Protein AF-A0A9D6SH63-F1 (afdb_monomer)

Nearest PDB structures (foldseek):
  3fyp-assembly1_D  TM=4.207E-01  e=1.091E-01  Neisseria meningitidis serogroup B
  3stc-assembly1_D  TM=4.083E-01  e=8.819E-02  Neisseria meningitidis MC58
  3ste-assembly1_D  TM=4.078E-01  e=1.170E-01  Neisseria meningitidis MC58
  4jth-assembly1_D  TM=4.375E-01  e=2.549E-01  Neisseria meningitidis MC58
  3sz8-assembly1_B  TM=4.021E-01  e=2.937E-01  Burkholderia pseudomallei 1710b

Sequence (59 aa):
MASKTILVLATLDTKGREAEFPARQIEECGHSPLLVDSEVVAALAVYGGISR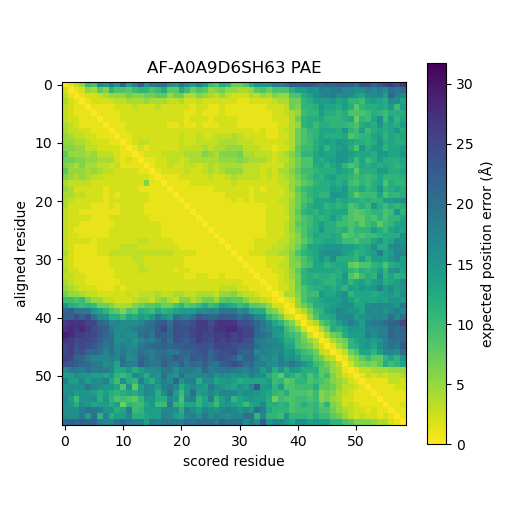EQVALAG

Solvent-accessible surface area (backbone atoms only — not comparable to full-atom values): 3705 Å² total; per-residue (Å²): 131,83,69,47,81,44,80,45,80,39,42,36,87,86,32,44,75,67,52,49,54,59,38,49,53,33,43,77,70,59,30,42,55,41,51,33,55,63,66,89,70,94,77,89,70,89,75,99,46,63,49,60,68,59,50,67,72,69,110

pLDDT: mean 79.17, std 17.08, range [42.62, 98.0]

Foldseek 3Di:
DDAEEDEDEDQCVVCVVVSVVVQVVCVVVVYHYAYEHPDPDDDDDDDPHDYPVNVVVVD

Secondary structure (DSSP, 8-state):
----EEEEEE-HHHHHHHHHHHHHHHHHTT-EEEEEE--SSS----SSSB-HHHHHHH-

Radius of gyration: 11.94 Å; Cα contacts (8 Å, |Δi|>4): 77; chains: 1; bounding box: 24×25×31 Å

Mean predicted aligned error: 8.78 Å

Structure (mmCIF, N/CA/C/O backbone):
data_AF-A0A9D6SH63-F1
#
_entry.id   AF-A0A9D6SH63-F1
#
loop_
_atom_site.group_PDB
_atom_site.id
_atom_site.type_symbol
_atom_site.label_atom_id
_atom_site.label_alt_id
_atom_site.label_comp_id
_atom_site.label_asym_id
_atom_site.label_entity_id
_atom_site.label_seq_id
_atom_site.pdbx_PDB_ins_code
_atom_site.Cartn_x
_atom_site.Cartn_y
_atom_site.Cartn_z
_atom_site.occupancy
_atom_site.B_iso_or_equiv
_atom_site.auth_seq_id
_atom_site.auth_comp_id
_atom_site.auth_asym_id
_atom_site.auth_atom_id
_atom_site.pdbx_PDB_model_num
ATOM 1 N N . MET A 1 1 ? -13.404 4.593 16.459 1.00 67.44 1 MET A N 1
ATOM 2 C CA . MET A 1 1 ? -13.929 3.806 15.316 1.00 67.44 1 MET A CA 1
ATOM 3 C C . MET A 1 1 ? -13.372 2.393 15.424 1.00 67.44 1 MET A C 1
ATOM 5 O O . MET A 1 1 ? -12.315 2.241 16.021 1.00 67.44 1 MET A O 1
ATOM 9 N N . ALA A 1 2 ? -14.063 1.369 14.916 1.00 88.44 2 ALA A N 1
ATOM 10 C CA . ALA A 1 2 ? -13.491 0.021 14.858 1.00 88.44 2 ALA A CA 1
ATOM 11 C C . ALA A 1 2 ? -12.304 -0.008 13.878 1.00 88.44 2 ALA A C 1
ATOM 13 O O . ALA A 1 2 ? -12.365 0.656 12.839 1.00 88.44 2 ALA A O 1
ATOM 14 N N . SER A 1 3 ? -11.250 -0.761 14.210 1.00 93.62 3 SER A N 1
ATOM 15 C CA . SER A 1 3 ? -10.113 -0.965 13.307 1.00 93.62 3 SER A CA 1
ATOM 16 C C . SER A 1 3 ? -10.575 -1.646 12.013 1.00 93.62 3 SER A C 1
ATOM 18 O O . SER A 1 3 ? -11.471 -2.494 12.031 1.00 93.62 3 SER A O 1
ATOM 20 N N . LYS A 1 4 ? -9.990 -1.239 10.885 1.00 95.81 4 LYS A N 1
ATOM 21 C CA . LYS A 1 4 ? -10.263 -1.771 9.548 1.00 95.81 4 LYS A CA 1
ATOM 22 C C . LYS A 1 4 ? -8.948 -2.146 8.883 1.00 95.81 4 LYS A C 1
ATOM 24 O O . LYS A 1 4 ? -7.942 -1.472 9.091 1.00 95.81 4 LYS A O 1
ATOM 29 N N . THR A 1 5 ? -8.993 -3.161 8.030 1.00 96.12 5 THR A N 1
ATOM 30 C CA . THR A 1 5 ? -7.921 -3.431 7.071 1.00 96.12 5 THR A CA 1
ATOM 31 C C . THR A 1 5 ? -8.150 -2.590 5.819 1.00 96.12 5 THR A C 1
ATOM 33 O O . THR A 1 5 ? -9.253 -2.596 5.272 1.00 96.12 5 THR A O 1
ATOM 36 N N . ILE A 1 6 ? -7.131 -1.854 5.380 1.00 94.69 6 ILE A N 1
ATOM 37 C CA . ILE A 1 6 ? -7.188 -0.961 4.219 1.00 94.69 6 ILE A CA 1
ATOM 38 C C . ILE A 1 6 ? -6.130 -1.401 3.210 1.00 94.69 6 ILE A C 1
ATOM 40 O O . ILE A 1 6 ? -4.941 -1.414 3.514 1.00 94.69 6 ILE A O 1
ATOM 44 N N . LEU A 1 7 ? -6.576 -1.760 2.008 1.00 91.25 7 LEU A N 1
ATOM 45 C CA . LEU A 1 7 ? -5.708 -2.183 0.916 1.00 91.25 7 LEU A CA 1
ATOM 46 C C . LEU A 1 7 ? -4.996 -0.975 0.290 1.00 91.25 7 LEU A C 1
ATOM 48 O O . LEU A 1 7 ? -5.647 -0.015 -0.122 1.00 91.25 7 LEU A O 1
ATOM 52 N N . VAL A 1 8 ? -3.675 -1.061 0.169 1.00 91.12 8 VAL A N 1
ATOM 53 C CA . VAL A 1 8 ? -2.836 -0.131 -0.589 1.00 91.12 8 VAL A CA 1
ATOM 54 C C . VAL A 1 8 ? -2.285 -0.886 -1.795 1.00 91.12 8 VAL A C 1
ATOM 56 O O . VAL A 1 8 ? -1.437 -1.763 -1.651 1.00 91.12 8 VAL A O 1
ATOM 59 N N . LEU A 1 9 ? -2.803 -0.552 -2.978 1.00 88.75 9 LEU A N 1
ATOM 60 C CA . LEU A 1 9 ? -2.347 -1.090 -4.260 1.00 88.75 9 LEU A CA 1
ATOM 61 C C . LEU A 1 9 ? -1.275 -0.174 -4.845 1.00 88.75 9 LEU A C 1
ATOM 63 O O . LEU A 1 9 ? -1.534 1.011 -5.065 1.00 88.75 9 LEU A O 1
ATOM 67 N N . ALA A 1 10 ? -0.095 -0.722 -5.116 1.00 86.69 10 ALA A N 1
ATOM 68 C CA . ALA A 1 10 ? 1.005 0.005 -5.738 1.00 86.69 10 ALA A CA 1
ATOM 69 C C . ALA A 1 10 ? 1.903 -0.948 -6.537 1.00 86.69 10 ALA A C 1
ATOM 71 O O . ALA A 1 10 ? 1.982 -2.126 -6.220 1.00 86.69 10 ALA A O 1
ATOM 72 N N . THR A 1 11 ? 2.601 -0.433 -7.548 1.00 86.75 11 THR A N 1
ATOM 73 C CA . THR A 1 11 ? 3.673 -1.150 -8.256 1.00 86.75 11 THR A CA 1
ATOM 74 C C . THR A 1 11 ? 4.953 -1.035 -7.427 1.00 86.75 11 THR A C 1
ATOM 76 O O . THR A 1 11 ? 5.599 0.017 -7.433 1.00 86.75 11 THR A O 1
ATOM 79 N N . LEU A 1 12 ? 5.244 -2.031 -6.583 1.00 82.75 12 LEU A N 1
ATOM 80 C CA . LEU A 1 12 ? 6.229 -1.861 -5.505 1.00 82.75 12 LEU A CA 1
ATOM 81 C C . LEU A 1 12 ? 7.679 -1.746 -6.014 1.00 82.75 12 LEU A C 1
ATOM 83 O O . LEU A 1 12 ? 8.476 -1.080 -5.348 1.00 82.75 12 LEU A O 1
ATOM 87 N N . ASP A 1 13 ? 7.994 -2.260 -7.206 1.00 80.56 13 ASP A N 1
ATOM 88 C CA . ASP A 1 13 ? 9.258 -2.082 -7.943 1.00 80.56 13 ASP A CA 1
ATOM 89 C C . ASP A 1 13 ? 9.694 -0.621 -8.047 1.00 80.56 13 ASP A C 1
ATOM 91 O O . ASP A 1 13 ? 10.873 -0.287 -7.922 1.00 80.56 13 ASP A O 1
ATOM 95 N N . THR A 1 14 ? 8.728 0.259 -8.288 1.00 82.88 14 THR A N 1
ATOM 96 C CA . THR A 1 14 ? 8.940 1.672 -8.608 1.00 82.88 14 THR A CA 1
ATOM 97 C C . THR A 1 14 ? 8.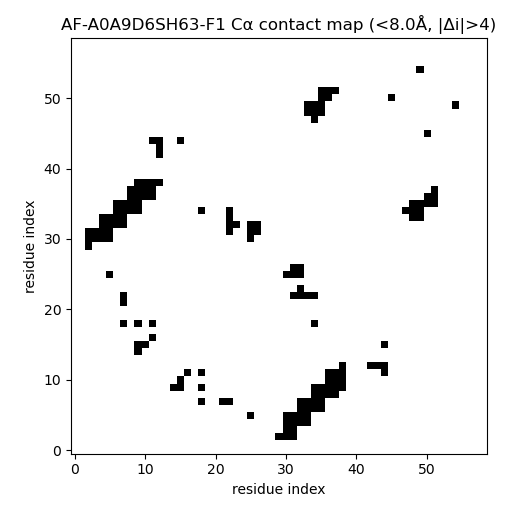310 2.605 -7.585 1.00 82.88 14 THR A C 1
ATOM 99 O O . THR A 1 14 ? 8.657 3.787 -7.558 1.00 82.88 14 THR A O 1
ATOM 102 N N . LYS A 1 15 ? 7.385 2.098 -6.757 1.00 85.75 15 LYS A N 1
ATOM 103 C CA . LYS A 1 15 ? 6.588 2.871 -5.792 1.00 85.75 15 LYS A CA 1
ATOM 104 C C . LYS A 1 15 ? 6.615 2.327 -4.371 1.00 85.75 15 LYS A C 1
ATOM 106 O O . LYS A 1 15 ? 5.811 2.766 -3.554 1.00 85.75 15 LYS A O 1
ATOM 111 N N . GLY A 1 16 ? 7.541 1.425 -4.039 1.00 83.38 16 GLY A N 1
ATOM 112 C CA . GLY A 1 16 ? 7.666 0.875 -2.686 1.00 83.38 16 GLY A CA 1
ATOM 113 C C . GLY A 1 16 ? 7.791 1.956 -1.607 1.00 83.38 16 GLY A C 1
ATOM 114 O O . GLY A 1 16 ? 7.018 1.968 -0.652 1.00 83.38 16 GLY A O 1
ATOM 115 N N . ARG A 1 17 ? 8.686 2.935 -1.800 1.00 88.25 17 ARG A N 1
ATOM 116 C CA . ARG A 1 17 ? 8.876 4.040 -0.843 1.00 88.25 17 ARG A CA 1
ATOM 117 C C . ARG A 1 17 ? 7.649 4.950 -0.756 1.00 88.25 17 ARG A C 1
ATOM 119 O O . ARG A 1 17 ? 7.285 5.391 0.329 1.00 88.25 17 ARG A O 1
ATOM 126 N N . GLU A 1 18 ? 7.002 5.257 -1.876 1.00 92.38 18 GLU A N 1
ATOM 127 C CA . GLU A 1 18 ? 5.772 6.048 -1.865 1.00 92.38 18 GLU A CA 1
ATOM 128 C C . GLU A 1 18 ? 4.607 5.298 -1.216 1.00 92.38 18 GLU A C 1
ATOM 130 O O . GLU A 1 18 ? 3.761 5.949 -0.613 1.00 92.38 18 GLU A O 1
ATOM 135 N N . ALA A 1 19 ? 4.574 3.964 -1.293 1.00 92.19 19 ALA A N 1
ATOM 136 C CA . ALA A 1 19 ? 3.554 3.120 -0.674 1.00 92.19 19 ALA A CA 1
ATOM 137 C C . ALA A 1 19 ? 3.707 3.005 0.857 1.00 92.19 19 ALA A C 1
ATOM 139 O O . ALA A 1 19 ? 2.715 2.797 1.559 1.00 92.19 19 ALA A O 1
ATOM 140 N N . GLU A 1 20 ? 4.907 3.234 1.401 1.00 92.31 20 GLU A N 1
ATOM 141 C CA . GLU A 1 20 ? 5.134 3.329 2.853 1.00 92.31 20 GLU A CA 1
ATOM 142 C C . GLU A 1 20 ? 4.406 4.526 3.478 1.00 92.31 20 GLU A C 1
ATOM 144 O O . GLU A 1 20 ? 3.904 4.435 4.599 1.00 92.31 20 GLU A O 1
ATOM 149 N N . PHE A 1 21 ? 4.311 5.649 2.760 1.00 95.75 21 PHE A N 1
ATOM 150 C CA . PHE A 1 21 ? 3.633 6.844 3.262 1.00 95.75 21 PHE A CA 1
ATOM 151 C C . PHE A 1 21 ? 2.148 6.598 3.600 1.00 95.75 21 PHE A C 1
ATOM 153 O O . PHE A 1 21 ? 1.776 6.801 4.758 1.00 95.75 21 PHE A O 1
ATOM 160 N N . PRO A 1 22 ? 1.281 6.138 2.671 1.00 94.94 22 PRO A N 1
ATOM 161 C CA . PRO A 1 22 ? -0.109 5.847 2.990 1.00 94.94 22 PRO A CA 1
ATOM 162 C C . PRO A 1 22 ? -0.239 4.705 4.001 1.00 94.94 22 PRO A C 1
ATOM 164 O O . PRO A 1 22 ? -1.124 4.780 4.848 1.00 94.94 22 PRO A O 1
ATOM 167 N N . ALA A 1 23 ? 0.644 3.697 3.984 1.00 94.50 23 ALA A N 1
ATOM 168 C CA . ALA A 1 23 ? 0.636 2.634 4.991 1.00 94.50 23 ALA A CA 1
ATOM 169 C C . ALA A 1 23 ? 0.820 3.197 6.410 1.00 94.50 23 ALA A C 1
ATOM 171 O O . ALA A 1 23 ? 0.012 2.923 7.297 1.00 94.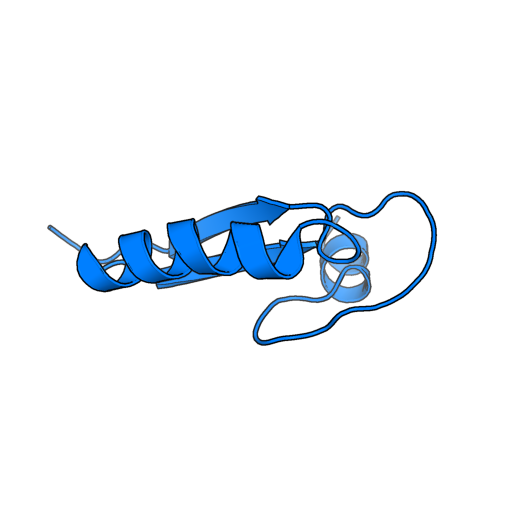50 23 ALA A O 1
ATOM 172 N N . ARG A 1 24 ? 1.803 4.083 6.599 1.00 97.12 24 ARG A N 1
ATOM 173 C CA . ARG A 1 24 ? 2.028 4.768 7.874 1.00 97.12 24 ARG A CA 1
ATOM 174 C C . ARG A 1 24 ? 0.857 5.665 8.274 1.00 97.12 24 ARG A C 1
ATOM 176 O O . ARG A 1 24 ? 0.483 5.685 9.439 1.00 97.12 24 ARG A O 1
ATOM 183 N N . GLN A 1 25 ? 0.254 6.388 7.329 1.00 98.00 25 GLN A N 1
ATOM 184 C CA . GLN A 1 25 ? -0.933 7.205 7.619 1.00 98.00 25 GLN A CA 1
ATOM 185 C C . GLN A 1 25 ? -2.122 6.347 8.078 1.00 98.00 25 GLN A C 1
ATOM 187 O O . GLN A 1 25 ? -2.846 6.734 8.993 1.00 98.00 25 GLN A O 1
ATOM 192 N N . ILE A 1 26 ? -2.312 5.169 7.478 1.00 96.56 26 ILE A N 1
ATOM 193 C CA . ILE A 1 26 ? -3.345 4.205 7.878 1.00 96.56 26 ILE A CA 1
ATOM 194 C C . ILE A 1 26 ? -3.101 3.727 9.319 1.00 96.56 26 ILE A C 1
ATOM 196 O O . ILE A 1 26 ? -4.040 3.715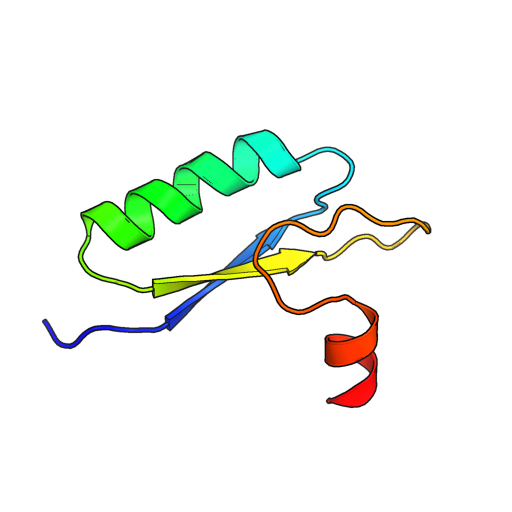 10.118 1.00 96.56 26 ILE A O 1
ATOM 200 N N . GLU A 1 27 ? -1.856 3.406 9.675 1.00 96.56 27 GLU A N 1
ATOM 201 C CA . GLU A 1 27 ? -1.480 3.028 11.046 1.00 96.56 27 GLU A CA 1
ATOM 202 C C . GLU A 1 27 ? -1.686 4.168 12.050 1.00 96.56 27 GLU A C 1
ATOM 204 O O . GLU A 1 27 ? -2.295 3.958 13.100 1.00 96.56 27 GLU A O 1
ATOM 209 N N . GLU A 1 28 ? -1.253 5.389 11.718 1.00 97.50 28 GLU A N 1
ATOM 210 C CA . GLU A 1 28 ? -1.449 6.593 12.543 1.00 97.50 28 GLU A CA 1
ATOM 211 C C . GLU A 1 28 ? -2.944 6.903 12.766 1.00 97.50 28 GLU A C 1
ATOM 213 O O . GLU A 1 28 ? -3.320 7.455 13.801 1.00 97.50 28 GLU A O 1
ATOM 218 N N . CYS A 1 29 ? -3.816 6.475 11.847 1.00 96.62 29 CYS A N 1
ATOM 219 C CA . CYS A 1 29 ? -5.273 6.562 11.980 1.00 96.62 29 CYS A CA 1
ATOM 220 C C . CYS A 1 29 ? -5.906 5.400 12.779 1.0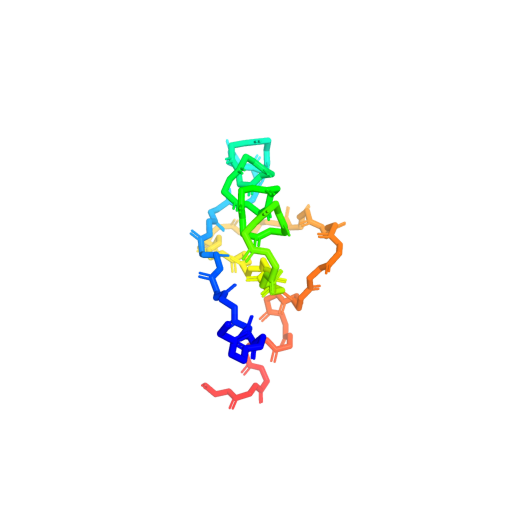0 96.62 29 CYS A C 1
ATOM 222 O O . CYS A 1 29 ? -7.129 5.357 12.936 1.00 96.62 29 CYS A O 1
ATOM 224 N N . GLY A 1 30 ? -5.114 4.452 13.291 1.00 96.81 30 GLY A N 1
ATOM 225 C CA . GLY A 1 30 ? -5.602 3.291 14.044 1.00 96.81 30 GLY A CA 1
ATOM 226 C C . GLY A 1 30 ? -6.217 2.193 13.167 1.00 96.81 30 GLY A C 1
ATOM 227 O O . GLY A 1 30 ? -7.134 1.482 13.594 1.00 96.81 30 GLY A O 1
ATOM 228 N N . HIS A 1 31 ? -5.756 2.076 11.924 1.00 97.31 31 HIS A N 1
ATOM 229 C CA . HIS A 1 31 ? -6.165 1.056 10.961 1.00 97.31 31 HIS A CA 1
ATOM 230 C C . HIS A 1 31 ? -4.964 0.201 10.543 1.00 97.31 31 HIS A C 1
AT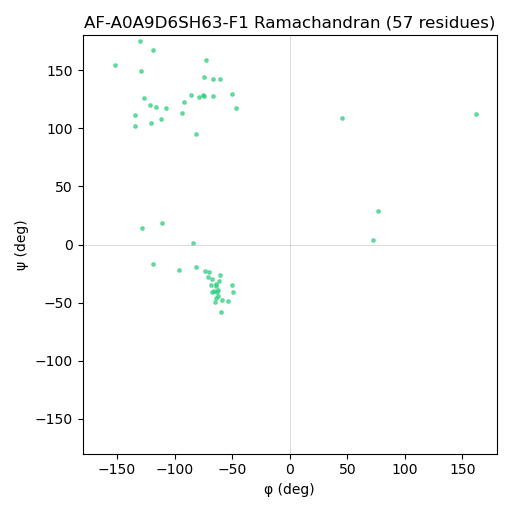OM 232 O O . HIS A 1 31 ? -3.819 0.528 10.836 1.00 97.31 31 HIS A O 1
ATOM 238 N N . SER A 1 32 ? -5.221 -0.921 9.874 1.00 94.94 32 SER A N 1
ATOM 239 C CA . SER A 1 32 ? -4.171 -1.839 9.425 1.00 94.94 32 SER A CA 1
ATOM 240 C C . SER A 1 32 ? -4.001 -1.742 7.909 1.00 94.94 32 SER A C 1
ATOM 242 O O . SER A 1 32 ? -4.950 -2.057 7.185 1.00 94.94 32 SER A O 1
ATOM 244 N N . PRO A 1 33 ? -2.836 -1.322 7.395 1.00 95.38 33 PRO A N 1
ATOM 245 C CA . PRO A 1 33 ? -2.586 -1.343 5.963 1.00 95.38 33 PRO A CA 1
ATOM 246 C C . PRO A 1 33 ? -2.342 -2.777 5.482 1.00 95.38 33 PRO A C 1
ATOM 248 O O . PRO A 1 33 ? -1.725 -3.587 6.169 1.00 95.38 33 PRO A O 1
ATOM 251 N N . LEU A 1 34 ? -2.810 -3.082 4.277 1.00 90.94 34 LEU A N 1
ATOM 252 C CA . LEU A 1 34 ? -2.455 -4.280 3.527 1.00 90.94 34 LEU A CA 1
ATOM 253 C C . LEU A 1 34 ? -1.827 -3.824 2.213 1.00 90.94 34 LEU A C 1
ATOM 255 O O . LEU A 1 34 ? -2.536 -3.355 1.327 1.00 90.94 34 LEU A O 1
ATOM 259 N N . LEU A 1 35 ? -0.505 -3.924 2.102 1.00 87.12 35 LEU A N 1
ATOM 260 C CA . LEU A 1 35 ? 0.206 -3.610 0.865 1.00 87.12 35 LEU A CA 1
ATOM 261 C C . LEU A 1 35 ? 0.077 -4.782 -0.104 1.00 87.12 35 LEU A C 1
ATOM 263 O O . LEU A 1 35 ? 0.385 -5.922 0.252 1.00 87.12 35 LEU A O 1
ATOM 267 N N . VAL A 1 36 ? -0.383 -4.488 -1.316 1.00 84.44 36 VAL A N 1
ATOM 268 C CA . VAL A 1 36 ? -0.432 -5.445 -2.419 1.00 84.44 36 VAL A CA 1
ATOM 269 C C . VAL A 1 36 ? 0.268 -4.842 -3.617 1.00 84.44 36 VAL A C 1
ATOM 271 O O . VAL A 1 36 ? -0.058 -3.742 -4.071 1.00 84.44 36 VAL A O 1
ATOM 274 N N . ASP A 1 37 ? 1.225 -5.609 -4.115 1.00 82.75 37 ASP A N 1
ATOM 275 C CA . ASP A 1 37 ? 1.940 -5.302 -5.335 1.00 82.75 37 ASP A CA 1
ATOM 276 C C . ASP A 1 37 ? 1.061 -5.567 -6.566 1.00 82.75 37 ASP A C 1
ATOM 278 O O . ASP A 1 37 ? 0.489 -6.652 -6.707 1.00 82.75 37 ASP A O 1
ATOM 282 N N . SER A 1 38 ? 0.946 -4.572 -7.445 1.00 79.50 38 SER A N 1
ATOM 283 C CA . SER A 1 38 ? 0.198 -4.644 -8.705 1.00 79.50 38 SER A CA 1
ATOM 284 C C . SER A 1 38 ? 1.086 -4.620 -9.956 1.00 79.50 38 SER A C 1
ATOM 286 O O . SER A 1 38 ? 0.593 -4.345 -11.054 1.00 79.50 38 SER A O 1
ATOM 288 N N . GLU A 1 39 ? 2.382 -4.918 -9.823 1.00 68.88 39 GLU A N 1
ATOM 289 C CA . GLU A 1 39 ? 3.306 -5.071 -10.950 1.00 68.88 39 GLU A CA 1
ATOM 290 C C . GLU A 1 39 ? 2.789 -6.009 -12.057 1.00 68.88 39 GLU A C 1
ATOM 292 O O . GLU A 1 39 ? 2.431 -7.169 -11.834 1.00 68.88 39 GLU A O 1
ATOM 297 N N . VAL A 1 40 ? 2.834 -5.514 -13.299 1.00 64.12 40 VAL A N 1
AT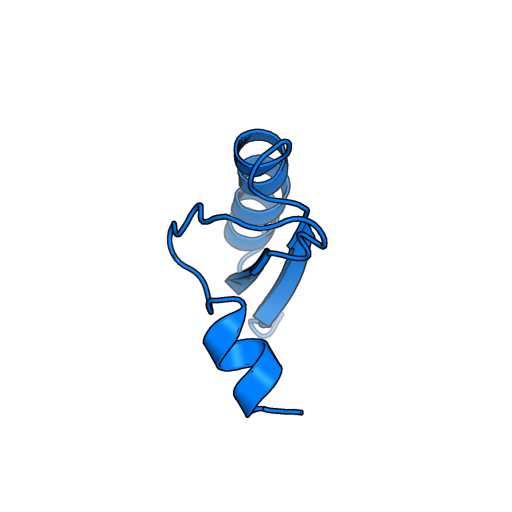OM 298 C CA . VAL A 1 40 ? 2.447 -6.259 -14.513 1.00 64.12 40 VAL A CA 1
ATOM 299 C C . VAL A 1 40 ? 3.668 -6.888 -15.208 1.00 64.12 40 VAL A C 1
ATOM 301 O O . VAL A 1 40 ? 3.532 -7.869 -15.940 1.00 64.12 40 VAL A O 1
ATOM 304 N N . VAL A 1 41 ? 4.878 -6.373 -14.958 1.00 52.88 41 VAL A N 1
ATOM 305 C CA . VAL A 1 41 ? 6.137 -6.816 -15.579 1.00 52.88 41 VAL A CA 1
ATOM 306 C C . VAL A 1 41 ? 7.040 -7.381 -14.480 1.00 52.88 41 VAL A C 1
ATOM 308 O O . VAL A 1 41 ? 7.357 -6.695 -13.527 1.00 52.88 41 VAL A O 1
ATOM 311 N N . ALA A 1 42 ? 7.385 -8.663 -14.577 1.00 50.56 42 ALA A N 1
ATOM 312 C CA . ALA A 1 42 ? 8.071 -9.452 -13.551 1.00 50.56 42 ALA A CA 1
ATOM 313 C C . ALA A 1 42 ? 9.303 -8.777 -12.891 1.00 50.56 42 ALA A C 1
ATOM 315 O O . ALA A 1 42 ? 10.314 -8.622 -13.569 1.00 50.56 42 ALA A O 1
ATOM 316 N N . ALA A 1 43 ? 9.292 -8.519 -11.571 1.00 44.78 43 ALA A N 1
ATOM 317 C CA . ALA A 1 43 ? 9.960 -9.334 -10.535 1.00 44.78 43 ALA A CA 1
ATOM 318 C C . ALA A 1 43 ? 10.172 -8.585 -9.187 1.00 44.78 43 ALA A C 1
ATOM 320 O O . ALA A 1 43 ? 11.066 -7.758 -9.071 1.00 44.78 43 ALA A O 1
ATOM 321 N N . LEU A 1 44 ? 9.451 -9.049 -8.155 1.00 55.34 44 LEU A N 1
ATOM 322 C CA . LEU A 1 44 ? 9.754 -9.078 -6.708 1.00 55.34 44 LEU A CA 1
ATOM 323 C C . LEU A 1 44 ? 10.329 -7.819 -6.019 1.00 55.34 44 LEU A C 1
ATOM 325 O O . LEU A 1 44 ? 11.542 -7.619 -5.970 1.00 55.34 44 LEU A O 1
ATOM 329 N N . ALA A 1 45 ? 9.485 -7.186 -5.195 1.00 45.47 45 ALA A N 1
ATOM 330 C CA . ALA A 1 45 ? 9.888 -6.602 -3.914 1.00 45.47 45 ALA A CA 1
ATOM 331 C C . ALA A 1 45 ? 8.879 -6.977 -2.810 1.00 45.47 45 ALA A C 1
ATOM 333 O O . ALA A 1 45 ? 7.795 -6.409 -2.704 1.00 45.47 45 ALA A O 1
ATOM 334 N N . VAL A 1 46 ? 9.229 -7.959 -1.971 1.00 45.09 46 VAL A N 1
ATOM 335 C CA . VAL A 1 46 ? 8.423 -8.329 -0.797 1.00 45.09 46 VAL A CA 1
ATOM 336 C C . VAL A 1 46 ? 8.934 -7.568 0.418 1.00 45.09 46 VAL A C 1
ATOM 338 O O . VAL A 1 46 ? 10.021 -7.847 0.923 1.00 45.09 46 VAL A O 1
ATOM 341 N N . TYR A 1 47 ? 8.104 -6.661 0.931 1.00 42.62 47 TYR A N 1
ATOM 342 C CA . TYR A 1 47 ? 8.187 -6.210 2.314 1.00 42.62 47 TYR A CA 1
ATOM 343 C C . TYR A 1 47 ? 6.781 -6.194 2.931 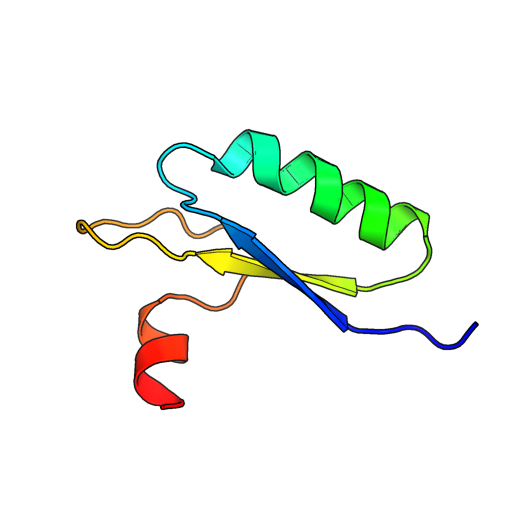1.00 42.62 47 TYR A C 1
ATOM 345 O O . TYR A 1 47 ? 5.917 -5.423 2.529 1.00 42.62 47 TYR A O 1
ATOM 353 N N . GLY A 1 48 ? 6.546 -7.096 3.888 1.00 51.56 48 GLY A N 1
ATOM 354 C CA . GLY A 1 48 ? 5.417 -7.052 4.830 1.00 51.56 48 GLY A CA 1
ATOM 355 C C . GLY A 1 48 ? 4.001 -7.369 4.320 1.00 51.56 48 GLY A C 1
ATOM 356 O O . GLY A 1 48 ? 3.072 -7.263 5.115 1.00 51.56 48 GLY A O 1
ATOM 357 N N . GLY A 1 49 ? 3.806 -7.759 3.056 1.00 60.44 49 GLY A N 1
ATOM 358 C CA . GLY A 1 49 ? 2.479 -7.965 2.453 1.00 60.44 49 GLY A CA 1
ATOM 359 C C . GLY A 1 49 ? 2.285 -9.302 1.730 1.00 60.44 49 GLY A C 1
ATOM 360 O O . GLY A 1 49 ? 3.214 -10.100 1.594 1.00 60.44 49 GLY A O 1
ATOM 361 N N . ILE A 1 50 ? 1.047 -9.527 1.274 1.00 60.81 50 ILE A N 1
ATOM 362 C CA . ILE A 1 50 ? 0.651 -10.681 0.453 1.00 60.81 50 ILE A CA 1
ATOM 363 C C . ILE A 1 50 ? 1.339 -10.566 -0.913 1.00 60.81 50 ILE A C 1
ATOM 365 O O . ILE A 1 50 ? 1.243 -9.532 -1.574 1.00 60.81 50 ILE A O 1
ATOM 369 N N . SER A 1 51 ? 2.032 -11.622 -1.343 1.00 62.59 51 SER A N 1
ATOM 370 C CA . SER A 1 51 ? 2.734 -11.638 -2.629 1.00 62.59 51 SER A CA 1
ATOM 371 C C . SER A 1 51 ? 1.764 -11.731 -3.811 1.00 62.59 51 SER A C 1
ATOM 373 O O . SER A 1 51 ? 0.649 -12.245 -3.692 1.00 62.59 51 SER A O 1
ATOM 375 N N . ARG A 1 52 ? 2.220 -11.325 -5.003 1.00 63.88 52 ARG A N 1
ATOM 376 C CA . ARG A 1 52 ? 1.488 -11.538 -6.267 1.00 63.88 52 ARG A CA 1
ATOM 377 C C . ARG A 1 52 ? 1.030 -12.984 -6.470 1.00 63.88 52 ARG A C 1
ATOM 379 O O . ARG A 1 52 ? -0.028 -13.225 -7.037 1.00 63.88 52 ARG A O 1
ATOM 386 N N . GLU A 1 53 ? 1.827 -13.951 -6.019 1.00 65.19 53 GLU A N 1
ATOM 387 C CA . GLU A 1 53 ? 1.530 -15.378 -6.164 1.00 65.19 53 GLU A CA 1
ATOM 388 C C . GLU A 1 53 ? 0.322 -15.755 -5.312 1.00 65.19 53 GLU A C 1
ATOM 390 O O . GLU A 1 53 ? -0.560 -16.474 -5.770 1.00 65.19 53 GLU A O 1
ATOM 395 N N . GLN A 1 54 ? 0.251 -15.214 -4.095 1.00 70.69 54 GLN A N 1
ATOM 396 C CA . GLN A 1 54 ? -0.872 -15.423 -3.191 1.00 70.69 54 GLN A CA 1
ATOM 397 C C . GLN A 1 54 ? -2.153 -14.745 -3.700 1.00 70.69 54 GLN A C 1
ATOM 399 O O . GLN A 1 54 ? -3.228 -15.317 -3.541 1.00 70.69 54 GLN A O 1
ATOM 404 N N . VAL A 1 55 ? -2.05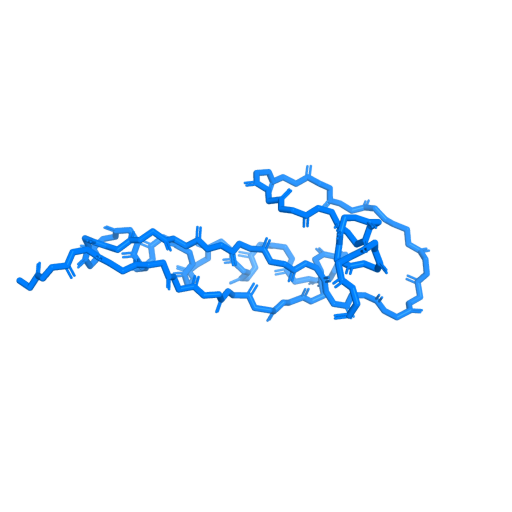1 -13.579 -4.353 1.00 66.12 55 VAL A N 1
ATOM 405 C CA . VAL A 1 55 ? -3.195 -12.935 -5.028 1.00 66.12 55 VAL A CA 1
ATOM 406 C C . VAL A 1 55 ? -3.682 -13.787 -6.200 1.00 66.12 55 VAL A C 1
ATOM 408 O O . VAL A 1 55 ? -4.864 -14.102 -6.272 1.00 66.12 55 VAL A O 1
ATOM 411 N N . ALA A 1 56 ? -2.776 -14.228 -7.077 1.00 66.94 56 ALA A N 1
ATOM 412 C CA . ALA A 1 56 ? -3.126 -15.064 -8.227 1.00 66.94 56 ALA A CA 1
ATOM 413 C C . ALA A 1 56 ? -3.758 -16.411 -7.822 1.00 66.94 56 ALA A C 1
ATOM 415 O O . ALA A 1 56 ? -4.604 -16.937 -8.539 1.00 66.94 56 ALA A O 1
ATOM 416 N N . LEU A 1 57 ? -3.369 -16.965 -6.669 1.00 71.56 57 LEU A N 1
ATOM 417 C CA . LEU A 1 57 ? -3.973 -18.170 -6.091 1.00 71.56 57 LEU A CA 1
ATOM 418 C C . LEU A 1 57 ? -5.391 -17.946 -5.545 1.00 71.56 57 LEU A C 1
ATOM 420 O O . LEU A 1 57 ? -6.167 -18.898 -5.494 1.00 71.56 57 LEU A O 1
ATOM 424 N N . ALA A 1 58 ? -5.719 -16.729 -5.111 1.00 74.12 58 ALA A N 1
ATOM 425 C CA . ALA A 1 58 ? -7.011 -16.415 -4.505 1.00 74.12 58 ALA A CA 1
ATOM 426 C C . ALA A 1 58 ? -8.131 -16.164 -5.535 1.00 74.12 58 ALA A C 1
ATOM 428 O O . ALA A 1 58 ? -9.300 -16.323 -5.177 1.00 74.12 58 ALA A O 1
ATOM 429 N N . GLY A 1 59 ? -7.775 -15.854 -6.790 1.00 49.69 59 GLY A N 1
ATOM 430 C CA . GLY A 1 59 ? -8.708 -15.587 -7.894 1.00 49.69 59 GLY A CA 1
ATOM 431 C C . GLY A 1 59 ? -8.926 -14.106 -8.153 1.00 49.69 59 GLY A C 1
ATOM 432 O O . GLY A 1 59 ? -9.495 -13.431 -7.268 1.00 49.69 59 GLY A O 1
#